Protein AF-A0A6P0IQ72-F1 (afdb_monomer_lite)

Structure (mmCIF, N/CA/C/O backbone):
data_AF-A0A6P0IQ72-F1
#
_entry.id   AF-A0A6P0IQ72-F1
#
loop_
_atom_site.group_PDB
_atom_site.id
_atom_site.type_symbol
_atom_site.label_atom_id
_atom_site.label_alt_id
_atom_site.label_comp_id
_atom_site.label_asym_id
_atom_site.label_entity_id
_atom_site.label_seq_id
_atom_site.pdbx_PDB_ins_code
_atom_site.Cartn_x
_atom_site.Cartn_y
_atom_site.Cartn_z
_atom_site.occupancy
_atom_site.B_iso_or_equiv
_atom_site.auth_seq_id
_atom_site.auth_comp_id
_atom_site.auth_asym_id
_atom_site.auth_atom_id
_atom_site.pdbx_PDB_model_num
ATOM 1 N N . MET A 1 1 ? 2.898 7.990 -2.865 1.00 93.19 1 MET A N 1
ATOM 2 C CA . MET A 1 1 ? 1.873 7.081 -2.307 1.00 93.19 1 MET A CA 1
ATOM 3 C C . MET A 1 1 ? 1.601 7.280 -0.819 1.00 93.19 1 MET A C 1
ATOM 5 O O . MET A 1 1 ? 0.662 6.680 -0.324 1.00 93.19 1 MET A O 1
ATOM 9 N N . ASN A 1 2 ? 2.341 8.139 -0.102 1.00 96.56 2 ASN A N 1
ATOM 10 C CA . ASN A 1 2 ? 2.147 8.307 1.346 1.00 96.56 2 ASN A CA 1
ATOM 11 C C . ASN A 1 2 ? 0.722 8.726 1.736 1.00 96.56 2 ASN A C 1
ATOM 13 O O . ASN A 1 2 ? 0.171 8.162 2.670 1.00 96.56 2 ASN A O 1
ATOM 17 N N . TRP A 1 3 ? 0.108 9.659 1.001 1.00 97.50 3 TRP A N 1
ATOM 18 C CA . TRP A 1 3 ? -1.275 10.065 1.269 1.00 97.50 3 TRP A CA 1
ATOM 19 C C . TRP A 1 3 ? -2.259 8.898 1.095 1.00 97.50 3 TRP A C 1
ATOM 21 O O . TRP A 1 3 ? -3.085 8.654 1.967 1.00 97.50 3 TRP A O 1
ATOM 31 N N . GLN A 1 4 ? -2.119 8.111 0.026 1.00 97.94 4 GLN A N 1
ATOM 32 C CA . GLN A 1 4 ? -2.946 6.925 -0.201 1.00 97.94 4 GLN A CA 1
ATOM 33 C C . GLN A 1 4 ? -2.754 5.857 0.883 1.00 97.94 4 GLN A C 1
ATOM 35 O O . GLN A 1 4 ? -3.708 5.157 1.198 1.00 97.94 4 GLN A O 1
ATOM 40 N N . ALA A 1 5 ? -1.559 5.746 1.472 1.00 98.31 5 ALA A N 1
ATOM 41 C CA . ALA A 1 5 ? -1.307 4.813 2.569 1.00 98.31 5 ALA A CA 1
ATOM 42 C C . ALA A 1 5 ? -2.064 5.216 3.845 1.00 98.31 5 ALA A C 1
ATOM 44 O O . ALA A 1 5 ? -2.675 4.364 4.475 1.00 98.31 5 ALA A O 1
ATOM 45 N N . VAL A 1 6 ? -2.119 6.516 4.165 1.00 98.44 6 VAL A N 1
ATOM 46 C CA . VAL A 1 6 ? -2.940 7.026 5.283 1.00 98.44 6 VAL A CA 1
ATOM 47 C C . VAL A 1 6 ? -4.423 6.721 5.053 1.00 98.44 6 VAL A C 1
ATOM 49 O O . VAL A 1 6 ? -5.121 6.255 5.946 1.00 98.44 6 VAL A O 1
ATOM 52 N N . GLN A 1 7 ? -4.913 6.917 3.828 1.00 98.56 7 GLN A N 1
ATOM 53 C CA . GLN A 1 7 ? -6.308 6.602 3.501 1.00 98.56 7 GLN A CA 1
ATOM 54 C C . GLN A 1 7 ? -6.599 5.091 3.539 1.00 98.56 7 GLN A C 1
ATOM 56 O O . GLN A 1 7 ? -7.696 4.681 3.926 1.00 98.56 7 GLN A O 1
ATOM 61 N N . ALA A 1 8 ? -5.627 4.257 3.160 1.00 98.69 8 ALA A N 1
ATOM 62 C CA . ALA A 1 8 ? -5.737 2.806 3.260 1.00 98.69 8 ALA A CA 1
ATOM 63 C C . ALA A 1 8 ? -5.819 2.343 4.720 1.00 98.69 8 ALA A C 1
ATOM 65 O O . ALA A 1 8 ? -6.663 1.501 5.020 1.00 98.69 8 ALA A O 1
ATOM 66 N N . GLU A 1 9 ? -5.037 2.945 5.619 1.00 98.81 9 GLU A N 1
ATOM 67 C CA . GLU A 1 9 ? -5.071 2.648 7.054 1.00 98.81 9 GLU A CA 1
ATOM 68 C C . GLU A 1 9 ? -6.436 2.993 7.650 1.00 98.81 9 GLU A C 1
ATOM 70 O O . GLU A 1 9 ? -7.067 2.164 8.310 1.00 98.81 9 GLU A O 1
ATOM 75 N N . GLU A 1 10 ? -6.952 4.189 7.355 1.00 98.62 10 GLU A N 1
ATOM 76 C CA . GLU A 1 10 ? -8.289 4.583 7.796 1.00 98.62 10 GLU A CA 1
ATOM 77 C C . GLU A 1 10 ? -9.364 3.600 7.316 1.00 98.62 10 GLU A C 1
ATOM 79 O O . GLU A 1 10 ? -10.262 3.229 8.077 1.00 98.62 10 GLU A O 1
ATOM 84 N N . ARG A 1 11 ? -9.291 3.166 6.052 1.00 98.62 11 ARG A N 1
ATOM 85 C CA . ARG A 1 11 ? -10.232 2.197 5.481 1.00 98.62 11 ARG A CA 1
ATOM 86 C C . ARG A 1 11 ? -10.089 0.822 6.126 1.00 98.62 11 ARG A C 1
ATOM 88 O O . ARG A 1 11 ? -11.117 0.198 6.410 1.00 98.62 11 ARG A O 1
ATOM 95 N N . LEU A 1 12 ? -8.859 0.361 6.346 1.00 98.62 12 LEU A N 1
ATOM 96 C CA . LEU A 1 12 ? -8.570 -0.912 6.997 1.00 98.62 12 LEU A CA 1
ATOM 97 C C . LEU A 1 12 ? -9.171 -0.922 8.402 1.00 98.62 12 LEU A C 1
ATOM 99 O O . LEU A 1 12 ? -9.947 -1.818 8.717 1.00 98.62 12 LEU A O 1
ATOM 103 N N . ASN A 1 13 ? -8.929 0.124 9.190 1.00 98.56 13 ASN A N 1
ATOM 104 C CA . ASN A 1 13 ? -9.455 0.241 10.550 1.00 98.56 13 ASN A CA 1
ATOM 105 C C . ASN A 1 13 ? -10.988 0.319 10.585 1.00 98.56 13 ASN A C 1
ATOM 107 O O . ASN A 1 13 ? -11.621 -0.273 11.456 1.00 98.56 13 ASN A O 1
ATOM 111 N N . LYS A 1 14 ? -11.609 1.013 9.622 1.00 98.69 14 LYS A N 1
ATOM 112 C CA . LYS A 1 14 ? -13.075 1.159 9.554 1.00 98.69 14 LYS A CA 1
ATOM 113 C C . LYS A 1 14 ? -13.791 -0.094 9.045 1.00 98.69 14 LYS A C 1
ATOM 115 O O . LYS A 1 14 ? -14.956 -0.294 9.370 1.00 98.69 14 LYS A O 1
ATOM 120 N N . THR A 1 15 ? -13.156 -0.889 8.181 1.00 98.44 15 THR A N 1
ATOM 121 C CA . THR A 1 15 ? -13.871 -1.913 7.388 1.00 98.44 15 THR A CA 1
ATOM 122 C C . THR A 1 15 ? -13.227 -3.295 7.378 1.00 98.44 15 THR A C 1
ATOM 124 O O . THR A 1 15 ? -13.819 -4.224 6.831 1.00 98.44 15 THR A O 1
ATOM 127 N N . GLY A 1 16 ? -12.015 -3.437 7.912 1.00 98.31 16 GLY A N 1
ATOM 128 C CA . GLY A 1 16 ? -11.205 -4.652 7.814 1.00 98.31 16 GLY A CA 1
ATOM 129 C C . GLY A 1 16 ? -10.695 -4.958 6.401 1.00 98.31 16 GLY A C 1
ATOM 130 O O . GLY A 1 16 ? -10.182 -6.047 6.164 1.00 98.31 16 GLY A O 1
ATOM 131 N N . LYS A 1 17 ? -10.849 -4.037 5.437 1.00 98.38 17 LYS A N 1
ATOM 132 C CA . LYS A 1 17 ? -10.478 -4.254 4.029 1.00 98.38 17 LYS A CA 1
ATOM 133 C C . LYS A 1 17 ? -9.186 -3.533 3.676 1.00 98.38 17 LYS A C 1
ATOM 135 O O . LYS A 1 17 ? -9.080 -2.323 3.866 1.00 98.38 17 LYS A O 1
ATOM 140 N N . ILE A 1 18 ? -8.263 -4.266 3.062 1.00 98.38 18 ILE A N 1
ATOM 141 C CA . ILE A 1 18 ? -7.049 -3.706 2.462 1.00 98.38 18 ILE A CA 1
ATOM 142 C C . ILE A 1 18 ? -7.365 -2.888 1.202 1.00 98.38 18 ILE A C 1
ATOM 144 O O . ILE A 1 18 ? -8.439 -3.009 0.600 1.00 98.38 18 ILE A O 1
ATOM 148 N N . THR A 1 19 ? -6.402 -2.073 0.783 1.00 98.62 19 THR A N 1
ATOM 149 C CA . THR A 1 19 ? -6.435 -1.312 -0.467 1.00 98.62 19 THR A CA 1
ATOM 150 C C . THR A 1 19 ? -5.331 -1.807 -1.389 1.00 98.62 19 THR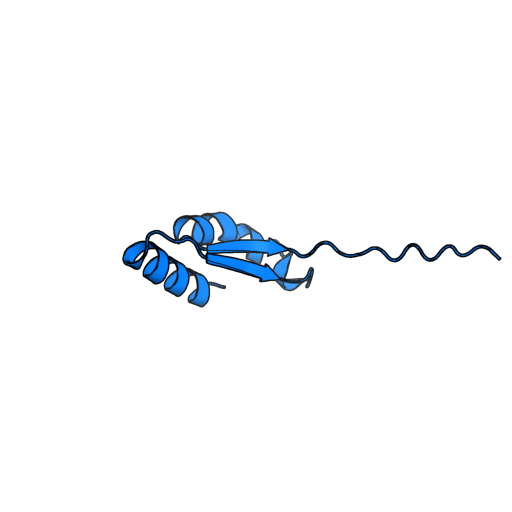 A C 1
ATOM 152 O O . THR A 1 19 ? -4.174 -1.878 -0.989 1.00 98.62 19 THR A O 1
ATOM 155 N N . VAL A 1 20 ? -5.676 -2.113 -2.639 1.00 98.00 20 VAL A N 1
ATOM 156 C CA . VAL A 1 20 ? -4.707 -2.479 -3.678 1.00 98.00 20 VAL A CA 1
ATOM 157 C C . VAL A 1 20 ? -4.698 -1.388 -4.740 1.00 98.00 20 VAL A C 1
ATOM 159 O O . VAL A 1 20 ? -5.752 -1.028 -5.264 1.00 98.00 20 VAL A O 1
ATOM 162 N N . VAL A 1 21 ? -3.518 -0.868 -5.073 1.00 95.88 21 VAL A N 1
ATOM 163 C CA . VAL A 1 21 ? -3.328 0.085 -6.173 1.00 95.88 21 VAL A CA 1
ATOM 164 C C . VAL A 1 21 ? -2.607 -0.614 -7.315 1.00 95.88 21 VAL A C 1
ATOM 166 O O . VAL A 1 21 ? -1.503 -1.128 -7.143 1.00 95.88 21 VAL A O 1
ATOM 169 N N . VAL A 1 22 ? -3.229 -0.600 -8.492 1.00 94.62 22 VAL A N 1
ATOM 170 C CA . VAL A 1 22 ? -2.637 -1.124 -9.726 1.00 94.62 22 VAL A CA 1
ATOM 171 C C . VAL A 1 22 ? -2.001 0.026 -10.504 1.00 94.62 22 VAL A C 1
ATOM 173 O O . VAL A 1 22 ? -2.660 1.036 -10.746 1.00 94.62 22 VAL A O 1
ATOM 176 N N . GLN A 1 23 ? -0.730 -0.108 -10.882 1.00 93.06 23 GLN A N 1
ATOM 177 C CA . GLN A 1 23 ? 0.046 0.930 -11.580 1.00 93.06 23 GLN A CA 1
ATOM 178 C C . GLN A 1 23 ? 0.717 0.365 -12.829 1.00 93.06 23 GLN A C 1
ATOM 180 O O . GLN A 1 23 ? 0.819 -0.850 -12.994 1.00 93.06 23 GLN A O 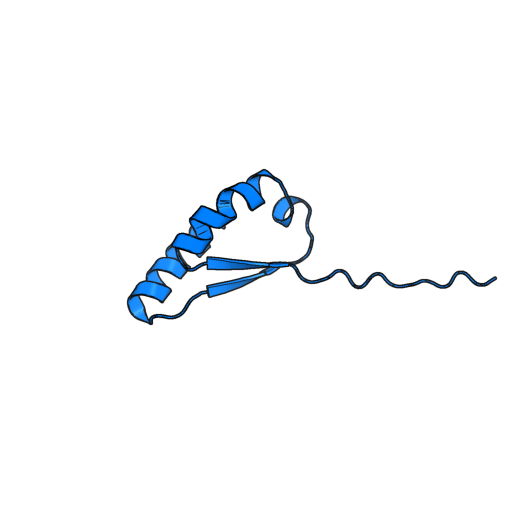1
ATOM 185 N N . ASP A 1 24 ? 1.178 1.237 -13.718 1.00 93.12 24 ASP A N 1
ATOM 186 C CA . ASP A 1 24 ? 2.046 0.844 -14.824 1.00 93.12 24 ASP A CA 1
ATOM 187 C C . ASP A 1 24 ? 3.507 0.662 -14.362 1.00 93.12 24 ASP A C 1
ATOM 189 O O . ASP A 1 24 ? 3.829 0.731 -13.176 1.00 93.12 24 ASP A O 1
ATOM 193 N N . GLN A 1 25 ? 4.406 0.396 -15.310 1.00 92.81 25 GLN A N 1
AT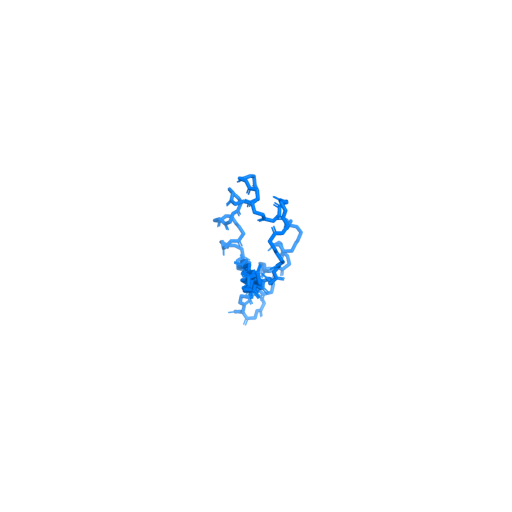OM 194 C CA . GLN A 1 25 ? 5.836 0.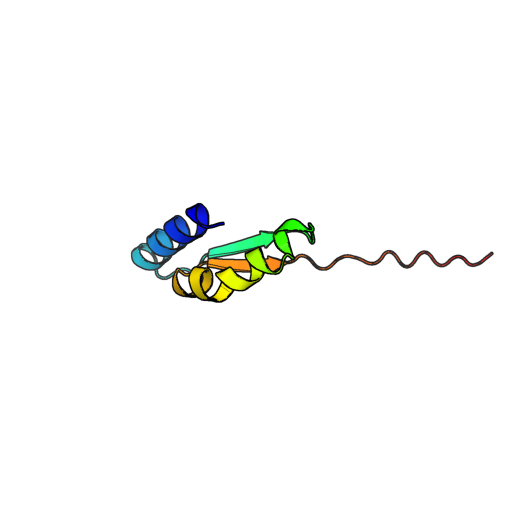190 -15.052 1.00 92.81 25 GLN A CA 1
ATOM 195 C C . GLN A 1 25 ? 6.647 1.494 -15.133 1.00 92.81 25 GLN A C 1
ATOM 197 O O . GLN A 1 25 ? 7.846 1.453 -15.422 1.00 92.81 25 GLN A O 1
ATOM 202 N N . GLY A 1 26 ? 6.022 2.657 -14.913 1.00 92.06 26 GLY A N 1
ATOM 203 C CA . GLY A 1 26 ? 6.723 3.939 -14.941 1.00 92.06 26 GLY A CA 1
ATOM 204 C C . GLY A 1 26 ? 7.967 3.937 -14.042 1.00 92.06 26 GLY A C 1
ATOM 205 O O . GLY A 1 26 ? 8.002 3.305 -12.982 1.00 92.06 26 GLY A O 1
ATOM 206 N N . SER A 1 27 ? 9.018 4.647 -14.460 1.00 94.62 27 SER A N 1
ATOM 207 C CA . SER A 1 27 ? 10.323 4.643 -13.774 1.00 94.62 27 SER A CA 1
ATOM 208 C C . SER A 1 27 ? 10.230 5.073 -12.306 1.00 94.62 27 SER A C 1
ATOM 210 O O . SER A 1 27 ? 10.943 4.545 -11.455 1.00 94.62 27 SER A O 1
ATOM 212 N N . ILE A 1 28 ? 9.305 5.983 -11.988 1.00 94.56 28 ILE A N 1
ATOM 213 C CA . ILE A 1 28 ? 9.007 6.393 -10.613 1.00 94.56 28 ILE A CA 1
ATOM 214 C C . ILE A 1 28 ? 8.422 5.215 -9.823 1.00 94.56 28 ILE A C 1
ATOM 216 O O . ILE A 1 28 ? 8.935 4.893 -8.754 1.00 94.56 28 ILE A O 1
ATOM 220 N N . HIS A 1 29 ? 7.413 4.525 -10.364 1.00 93.44 29 HIS A N 1
ATOM 221 C CA . HIS A 1 29 ? 6.728 3.394 -9.722 1.00 93.44 29 HIS A CA 1
ATOM 222 C C . HIS A 1 29 ? 7.656 2.202 -9.447 1.00 93.44 29 HIS A C 1
ATOM 224 O O . HIS A 1 29 ? 7.475 1.478 -8.466 1.00 93.44 29 HIS A O 1
ATOM 230 N N . THR A 1 30 ? 8.686 2.029 -10.277 1.00 93.44 30 THR A N 1
ATOM 231 C CA . THR A 1 30 ? 9.665 0.936 -10.173 1.00 93.44 30 THR A CA 1
ATOM 232 C C . THR A 1 30 ? 10.961 1.325 -9.453 1.00 93.44 30 THR A C 1
ATOM 234 O O . THR A 1 30 ? 11.821 0.460 -9.232 1.00 93.44 30 THR A O 1
ATOM 237 N N . SER A 1 31 ? 11.103 2.595 -9.056 1.00 96.44 31 SER A N 1
ATOM 238 C CA . SER A 1 31 ? 12.319 3.136 -8.446 1.00 96.44 31 SER A CA 1
ATOM 239 C C . SER A 1 31 ? 12.655 2.481 -7.101 1.00 96.44 31 SER A C 1
ATOM 241 O O . SER A 1 31 ? 11.777 2.029 -6.362 1.00 96.44 31 SER A O 1
ATOM 243 N N . LYS A 1 32 ? 13.948 2.474 -6.741 1.00 97.12 32 LYS A N 1
ATOM 244 C CA . LYS A 1 32 ? 14.417 1.975 -5.434 1.00 97.12 32 LYS A CA 1
ATOM 245 C C . LYS A 1 32 ? 13.754 2.714 -4.272 1.00 97.12 32 LYS A C 1
ATOM 247 O O . LYS A 1 32 ? 13.337 2.074 -3.317 1.00 97.12 32 LYS A O 1
ATOM 252 N N . LEU A 1 33 ? 13.630 4.038 -4.385 1.00 96.56 33 LEU A N 1
ATOM 253 C CA . LEU A 1 33 ? 12.986 4.874 -3.372 1.00 96.56 33 LEU A CA 1
ATOM 254 C C . LEU A 1 33 ? 11.513 4.499 -3.190 1.00 96.56 33 LEU A C 1
ATOM 256 O O . LEU A 1 33 ? 11.016 4.422 -2.073 1.00 96.56 33 LEU A O 1
ATOM 260 N N . THR A 1 34 ? 10.794 4.248 -4.280 1.00 95.94 34 THR A N 1
ATOM 261 C CA . THR A 1 34 ? 9.399 3.816 -4.189 1.00 95.94 34 THR A CA 1
ATOM 262 C C . THR A 1 34 ? 9.290 2.436 -3.549 1.00 95.94 34 THR A C 1
ATOM 264 O O . THR A 1 34 ? 8.503 2.274 -2.620 1.00 95.94 34 THR A O 1
ATOM 267 N N . LYS A 1 35 ? 10.128 1.480 -3.965 1.00 96.00 35 LYS A N 1
ATOM 268 C CA . LYS A 1 35 ? 10.156 0.123 -3.398 1.00 96.00 35 LYS A CA 1
ATOM 269 C C . LYS A 1 35 ? 10.546 0.091 -1.920 1.00 96.00 35 LYS A C 1
ATOM 271 O O . LYS A 1 35 ? 9.979 -0.692 -1.173 1.00 96.00 35 LYS A O 1
ATOM 276 N N . SER A 1 36 ? 11.445 0.968 -1.466 1.00 9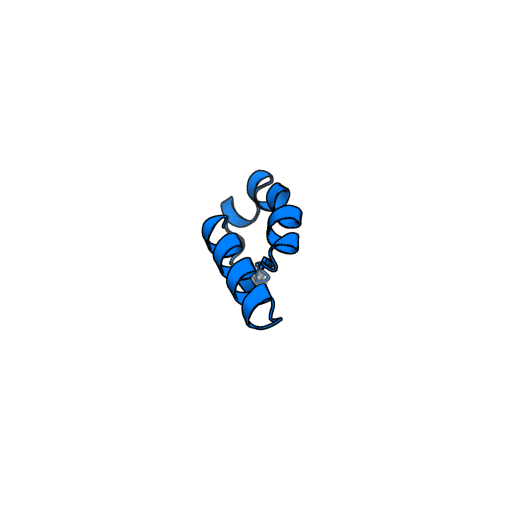7.88 36 SER A N 1
ATOM 277 C CA . SER A 1 36 ? 11.860 1.016 -0.055 1.00 97.88 36 SER A CA 1
ATOM 278 C C . SER A 1 36 ? 10.748 1.453 0.902 1.00 97.88 36 SER A C 1
ATOM 280 O O . SER A 1 36 ? 10.923 1.376 2.111 1.00 97.88 36 SER A O 1
ATOM 282 N N . ASN A 1 37 ? 9.624 1.956 0.384 1.00 97.94 37 ASN A N 1
ATOM 283 C CA . ASN A 1 37 ? 8.459 2.307 1.189 1.00 97.94 37 ASN A CA 1
ATOM 284 C C . ASN A 1 37 ? 7.395 1.197 1.225 1.00 97.94 37 ASN A C 1
ATOM 286 O O . ASN A 1 37 ? 6.384 1.383 1.896 1.00 97.94 37 ASN A O 1
ATOM 290 N N . TYR A 1 38 ? 7.583 0.081 0.511 1.00 97.25 38 TYR A N 1
ATOM 291 C CA . TYR A 1 38 ? 6.546 -0.947 0.377 1.00 97.25 38 TYR A CA 1
ATOM 292 C C . TYR A 1 38 ? 6.163 -1.547 1.726 1.00 97.25 38 TYR A C 1
ATOM 294 O O . TYR A 1 38 ? 4.986 -1.495 2.056 1.00 97.25 38 TYR A O 1
ATOM 302 N N . ASP A 1 39 ? 7.128 -1.961 2.549 1.00 97.94 39 ASP A N 1
ATOM 303 C CA . ASP A 1 39 ? 6.852 -2.531 3.877 1.00 97.94 39 ASP A CA 1
ATOM 304 C C . ASP A 1 39 ? 6.043 -1.565 4.759 1.00 97.94 39 ASP A C 1
ATOM 306 O O . ASP A 1 39 ? 5.086 -1.950 5.430 1.00 97.94 39 ASP A O 1
ATOM 310 N N . LYS A 1 40 ? 6.384 -0.269 4.703 1.00 98.38 40 LYS A N 1
ATOM 311 C CA . LYS A 1 40 ? 5.655 0.787 5.417 1.00 98.38 40 LYS A CA 1
ATOM 312 C C . LYS A 1 40 ? 4.228 0.956 4.893 1.00 98.38 40 LYS A C 1
ATOM 314 O O . LYS A 1 40 ? 3.322 1.246 5.663 1.00 98.38 40 LYS A O 1
ATOM 319 N N . TRP A 1 41 ? 4.017 0.888 3.584 1.00 98.56 41 TRP A N 1
ATOM 320 C CA . TRP A 1 41 ? 2.676 1.023 3.011 1.00 98.56 41 TRP A CA 1
ATOM 321 C C . TRP A 1 41 ? 1.833 -0.230 3.259 1.00 98.56 41 TRP A C 1
ATOM 323 O O . TRP A 1 41 ? 0.650 -0.108 3.571 1.00 98.56 41 TRP A O 1
ATOM 333 N N . GLU A 1 42 ? 2.450 -1.408 3.219 1.00 98.12 42 GLU A N 1
ATOM 334 C CA . GLU A 1 42 ? 1.814 -2.691 3.499 1.00 98.12 42 GLU A CA 1
ATOM 335 C C . GLU A 1 42 ? 1.314 -2.768 4.945 1.00 98.12 42 GLU A C 1
ATOM 337 O O . GLU A 1 42 ? 0.166 -3.155 5.173 1.00 98.12 42 GLU A O 1
ATOM 342 N N . SER A 1 43 ? 2.106 -2.290 5.914 1.00 98.25 43 SER A N 1
ATOM 343 C CA . SER A 1 43 ? 1.679 -2.218 7.320 1.00 98.25 43 SER A CA 1
ATOM 344 C C . SER A 1 43 ? 0.473 -1.296 7.544 1.00 98.25 43 SER A C 1
ATOM 346 O O . SER A 1 43 ? -0.220 -1.425 8.547 1.00 98.25 43 SER A O 1
ATOM 348 N N . LEU A 1 44 ? 0.217 -0.370 6.613 1.00 98.69 44 LEU A N 1
ATOM 349 C CA . LEU A 1 44 ? -0.938 0.534 6.601 1.00 98.69 44 LEU A CA 1
ATOM 350 C C . LEU A 1 44 ? -2.098 -0.016 5.749 1.00 98.69 44 LEU A C 1
ATOM 352 O O . LEU A 1 44 ? -3.074 0.682 5.486 1.00 98.69 44 LEU A O 1
ATOM 356 N N . GLY A 1 45 ? -2.004 -1.262 5.281 1.00 98.44 45 GLY A N 1
ATOM 357 C CA . GLY A 1 45 ? -3.028 -1.905 4.462 1.00 98.44 45 GLY A CA 1
ATOM 358 C C . GLY A 1 45 ? -3.038 -1.476 2.994 1.00 98.44 45 GLY A C 1
ATOM 359 O O . GLY A 1 45 ? -4.028 -1.745 2.307 1.00 98.44 45 GLY A O 1
ATOM 360 N N . LEU A 1 46 ? -1.982 -0.818 2.499 1.00 98.62 46 LEU A N 1
ATOM 361 C CA . LEU A 1 46 ? -1.825 -0.438 1.093 1.00 98.62 46 LEU A CA 1
ATOM 362 C C . LEU A 1 46 ? -0.853 -1.378 0.369 1.00 98.62 46 LEU A C 1
ATOM 364 O O . LEU A 1 46 ? 0.347 -1.363 0.622 1.00 98.62 46 LEU A O 1
ATOM 368 N N . TYR A 1 47 ? -1.363 -2.102 -0.623 1.00 98.06 47 TYR A N 1
ATOM 369 C CA . TYR A 1 47 ? -0.593 -3.009 -1.472 1.00 98.06 47 TYR A CA 1
ATOM 370 C C . TYR A 1 47 ? -0.465 -2.445 -2.888 1.00 98.06 47 TYR A C 1
ATOM 372 O O . TYR A 1 47 ? -1.405 -1.850 -3.421 1.00 98.06 47 TYR A O 1
ATOM 380 N N . ILE A 1 48 ? 0.692 -2.652 -3.519 1.00 96.38 48 ILE A N 1
ATOM 381 C CA . ILE A 1 48 ? 0.978 -2.174 -4.876 1.00 96.38 48 ILE A CA 1
ATOM 382 C C . ILE A 1 48 ? 1.101 -3.365 -5.826 1.00 96.38 48 ILE A C 1
ATOM 384 O O . ILE A 1 48 ? 1.893 -4.274 -5.592 1.00 96.38 48 ILE A O 1
ATOM 388 N N . ALA A 1 49 ? 0.355 -3.332 -6.927 1.00 94.38 49 ALA A N 1
ATOM 389 C CA . ALA A 1 49 ? 0.477 -4.284 -8.024 1.00 94.38 49 ALA A CA 1
ATOM 390 C C . ALA A 1 49 ? 0.920 -3.550 -9.294 1.00 94.38 49 ALA A C 1
ATOM 392 O O . ALA A 1 49 ? 0.273 -2.603 -9.740 1.00 94.38 49 ALA A O 1
ATOM 393 N N . LEU A 1 50 ? 2.021 -3.987 -9.902 1.00 92.06 50 LEU A N 1
ATOM 394 C CA . LEU A 1 50 ? 2.469 -3.437 -11.178 1.00 92.06 50 LEU A CA 1
ATOM 395 C C . LEU A 1 50 ? 1.865 -4.251 -12.320 1.00 92.06 50 LEU A C 1
ATOM 397 O O . LEU A 1 50 ? 1.975 -5.478 -12.357 1.00 92.06 50 LEU A O 1
ATOM 401 N N . ARG A 1 51 ? 1.244 -3.568 -13.279 1.00 87.56 51 ARG A N 1
ATOM 402 C CA . ARG A 1 51 ? 0.722 -4.187 -14.492 1.00 87.56 51 ARG A CA 1
ATOM 403 C C . ARG A 1 51 ? 1.883 -4.810 -15.265 1.00 87.56 51 ARG A C 1
ATOM 405 O O . ARG A 1 51 ? 2.915 -4.172 -15.481 1.00 87.56 51 ARG A O 1
ATOM 412 N N . ALA A 1 52 ? 1.714 -6.060 -15.689 1.00 76.62 52 ALA A N 1
ATOM 413 C CA . ALA A 1 52 ? 2.682 -6.715 -16.555 1.00 76.62 52 ALA A CA 1
ATOM 414 C C . ALA A 1 52 ? 2.775 -5.961 -17.889 1.00 76.62 52 ALA A C 1
ATOM 416 O O . ALA A 1 52 ? 1.754 -5.651 -18.510 1.00 76.62 52 ALA A O 1
ATOM 417 N N . THR A 1 53 ? 3.995 -5.670 -18.338 1.00 65.31 53 THR A N 1
ATOM 418 C CA . THR A 1 53 ? 4.209 -5.169 -19.696 1.00 65.31 53 THR A CA 1
ATOM 419 C C . THR A 1 53 ? 3.892 -6.298 -20.666 1.00 65.31 53 THR A C 1
ATOM 421 O O . THR A 1 53 ? 4.557 -7.334 -20.643 1.00 65.31 53 THR A O 1
ATOM 424 N N . VAL A 1 54 ? 2.904 -6.102 -21.540 1.00 62.84 54 VAL A N 1
ATOM 425 C CA . VAL A 1 54 ? 2.777 -6.942 -22.734 1.00 62.84 54 VAL A CA 1
ATOM 426 C C . VAL A 1 54 ? 3.985 -6.612 -23.599 1.00 62.84 54 VAL A C 1
ATOM 428 O O . VAL A 1 54 ? 4.075 -5.522 -24.162 1.00 62.84 54 VAL A O 1
ATOM 431 N N . ARG A 1 55 ? 4.960 -7.519 -23.650 1.00 58.62 55 ARG A N 1
ATOM 432 C CA . ARG A 1 55 ? 6.045 -7.423 -24.620 1.00 58.62 55 ARG A CA 1
ATOM 433 C C . ARG A 1 55 ? 5.421 -7.831 -25.950 1.00 58.62 55 ARG A C 1
ATOM 435 O O . ARG A 1 55 ? 5.143 -9.008 -26.157 1.00 58.62 55 ARG A O 1
ATOM 442 N N . THR A 1 56 ? 5.093 -6.861 -26.798 1.00 56.56 56 THR A N 1
ATOM 443 C CA . THR A 1 56 ? 4.674 -7.145 -28.170 1.00 56.56 56 THR A CA 1
ATOM 444 C C . THR A 1 56 ? 5.833 -7.893 -28.819 1.00 56.56 56 THR A C 1
ATOM 446 O O . THR A 1 56 ? 6.894 -7.314 -29.043 1.00 56.56 56 THR A O 1
ATOM 449 N N . PHE A 1 57 ? 5.679 -9.197 -29.043 1.00 57.66 57 PHE A N 1
ATOM 450 C CA . PHE A 1 57 ? 6.588 -9.935 -29.907 1.00 57.66 57 PHE A CA 1
ATOM 451 C C . PHE A 1 57 ? 6.314 -9.435 -31.323 1.00 57.66 57 PHE A C 1
ATOM 453 O O . PHE A 1 57 ? 5.387 -9.892 -31.986 1.00 57.66 57 PHE A O 1
ATOM 460 N N . LEU A 1 58 ? 7.058 -8.420 -31.759 1.00 52.31 58 LEU A N 1
ATOM 461 C CA . LEU A 1 58 ? 7.175 -8.148 -33.180 1.00 52.31 58 LEU A CA 1
ATOM 462 C C . LEU A 1 58 ? 8.094 -9.233 -33.730 1.00 52.31 58 LEU A C 1
ATOM 464 O O . LEU A 1 58 ? 9.311 -9.160 -33.581 1.00 52.31 58 LEU A O 1
ATOM 468 N N . ASN A 1 59 ? 7.489 -10.263 -34.315 1.00 52.50 59 ASN A N 1
ATOM 469 C CA . A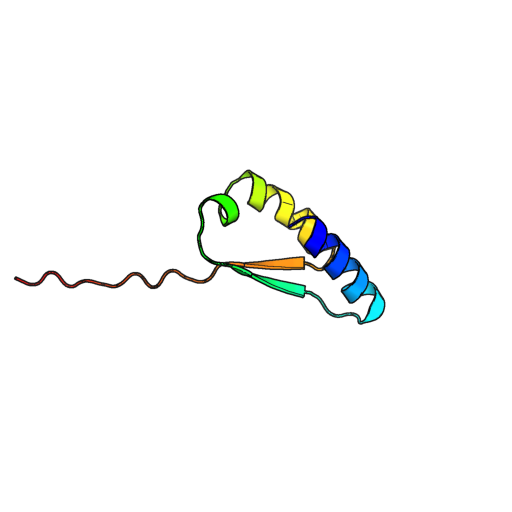SN A 1 59 ? 8.184 -11.125 -35.252 1.00 52.50 59 ASN A CA 1
ATOM 470 C C . ASN A 1 59 ? 8.607 -10.236 -36.425 1.00 52.50 59 ASN A C 1
ATOM 472 O O . ASN A 1 59 ? 7.790 -9.905 -37.281 1.00 52.50 59 ASN A O 1
ATOM 476 N N . SER A 1 60 ? 9.864 -9.802 -36.446 1.00 51.59 60 SER A N 1
ATOM 477 C CA . SER A 1 60 ? 10.496 -9.344 -37.678 1.00 51.59 60 SER A CA 1
ATOM 478 C C . SER A 1 60 ? 10.946 -10.585 -38.447 1.00 51.59 60 SER A C 1
ATOM 480 O O . SER A 1 60 ? 12.117 -10.957 -38.408 1.00 51.59 60 SER A O 1
ATOM 482 N N . GLU A 1 61 ? 9.989 -11.261 -39.078 1.00 57.25 61 GLU A N 1
ATOM 483 C CA . GLU A 1 61 ? 10.272 -12.131 -40.215 1.00 57.25 61 GLU A CA 1
ATOM 484 C C . GLU A 1 61 ? 10.070 -11.306 -41.485 1.00 57.25 61 GLU A C 1
ATOM 486 O O . GLU A 1 61 ? 8.940 -11.144 -41.938 1.00 57.25 61 GLU A O 1
ATOM 491 N N . THR A 1 62 ? 11.168 -10.758 -42.005 1.00 52.28 62 THR A N 1
ATOM 492 C CA . THR A 1 62 ? 11.452 -10.555 -43.437 1.00 52.28 62 THR A CA 1
ATOM 493 C C . THR A 1 62 ? 12.944 -10.339 -43.597 1.00 52.28 62 THR A C 1
ATOM 495 O O . THR A 1 62 ? 13.451 -9.412 -42.920 1.00 52.28 62 THR A O 1
#

Radius of gyration: 15.92 Å; chains: 1; bounding box: 28×22×54 Å

Secondary structure (DSSP, 8-state):
-HHHHHHHHHHHHHHS--EEEEE---HHHHSHHHHTTHHHHHTTTEEEEEPPP---------

Sequence (62 aa):
MNWQAVQAEERLNKTGKITVVVQDQGSIHTSKLTKSNYDKWESLGLYIALRATVRTFLNSET

Foldseek 3Di:
DVVVLQVQLVCCVVPVAAAEDEEEPPCVCVDPVNVVCQVVSVVSRYHYHYDDDPPPPPPPDD

pLDDT: mean 89.89, std 15.05, range [51.59, 98.81]